Protein AF-A0A014NSI7-F1 (afdb_monomer)

Structure (mmCIF, N/CA/C/O backbone):
data_AF-A0A014NSI7-F1
#
_entry.id   AF-A0A014NSI7-F1
#
loop_
_atom_site.group_PDB
_atom_site.id
_atom_site.type_symbol
_atom_site.label_atom_id
_atom_site.label_alt_id
_atom_site.label_comp_id
_atom_site.label_asym_id
_atom_site.label_entity_id
_atom_site.label_seq_id
_atom_site.pdbx_PDB_ins_code
_atom_site.Cartn_x
_atom_site.Cartn_y
_atom_site.Cartn_z
_atom_site.occupancy
_atom_site.B_iso_or_equiv
_atom_site.auth_seq_id
_atom_site.auth_comp_id
_atom_site.auth_asym_id
_atom_site.auth_atom_id
_atom_site.pdbx_PDB_model_num
ATOM 1 N N . LEU A 1 1 ? -8.965 7.090 -0.978 1.00 83.69 1 LEU A N 1
ATOM 2 C CA . LEU A 1 1 ? -9.119 5.714 -0.454 1.00 83.69 1 LEU A CA 1
ATOM 3 C C . LEU A 1 1 ? -9.766 5.760 0.921 1.00 83.69 1 LEU A C 1
ATOM 5 O O . LEU A 1 1 ? -10.915 5.365 1.003 1.00 83.69 1 LEU A O 1
ATOM 9 N N . ALA A 1 2 ? -9.112 6.332 1.939 1.00 81.94 2 ALA A N 1
ATOM 10 C CA . ALA A 1 2 ? -9.665 6.429 3.300 1.00 81.94 2 ALA A CA 1
ATOM 11 C C . ALA A 1 2 ? -11.058 7.091 3.391 1.00 81.94 2 ALA A C 1
ATOM 13 O O . ALA A 1 2 ? -11.907 6.630 4.133 1.00 81.94 2 ALA A O 1
ATOM 14 N N . ALA A 1 3 ? -11.328 8.134 2.597 1.00 83.38 3 ALA A N 1
ATOM 15 C CA . ALA A 1 3 ? -12.624 8.826 2.611 1.00 83.38 3 ALA A CA 1
ATOM 16 C C . ALA A 1 3 ? -13.757 8.096 1.857 1.00 83.38 3 ALA A C 1
ATOM 18 O O . ALA A 1 3 ? -14.895 8.549 1.882 1.00 83.38 3 ALA A O 1
ATOM 19 N N . THR A 1 4 ? -13.448 7.032 1.110 1.00 87.06 4 THR A N 1
ATOM 20 C CA . THR A 1 4 ? -14.370 6.434 0.123 1.00 87.06 4 THR A CA 1
ATOM 21 C C . THR A 1 4 ? -14.570 4.931 0.288 1.00 87.06 4 THR A C 1
ATOM 23 O O . THR A 1 4 ? -15.407 4.361 -0.402 1.00 87.06 4 THR A O 1
ATOM 26 N N . LEU A 1 5 ? -13.769 4.274 1.126 1.00 87.12 5 LEU A N 1
ATOM 27 C CA . LEU A 1 5 ? -13.776 2.828 1.339 1.00 87.12 5 LEU A CA 1
ATOM 28 C C . LEU A 1 5 ? -13.697 2.534 2.841 1.00 87.12 5 LEU A C 1
ATOM 30 O O . LEU A 1 5 ? -13.058 3.308 3.558 1.00 87.12 5 LEU A O 1
ATOM 34 N N . PRO A 1 6 ? -14.260 1.407 3.313 1.00 88.31 6 PRO A N 1
ATOM 35 C CA . PRO A 1 6 ? -13.973 0.901 4.651 1.00 88.31 6 PRO A CA 1
ATOM 36 C C . PRO A 1 6 ? -12.454 0.788 4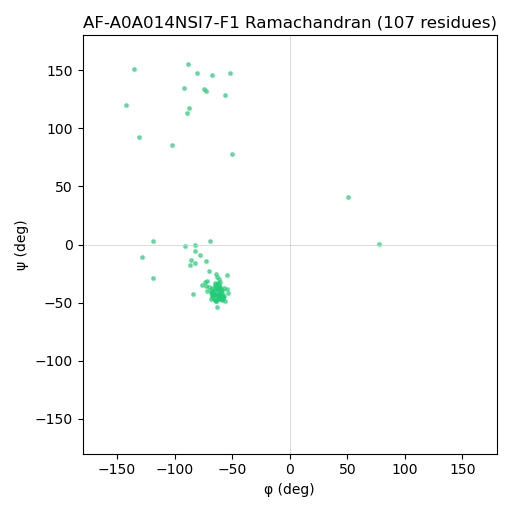.887 1.00 88.31 6 PRO A C 1
ATOM 38 O O . PRO A 1 6 ? -11.723 0.483 3.940 1.00 88.31 6 PRO A O 1
ATOM 41 N N . PRO A 1 7 ? -11.946 0.981 6.121 1.00 87.44 7 PRO A N 1
ATOM 42 C CA . PRO A 1 7 ? -10.504 1.075 6.383 1.00 87.44 7 PRO A CA 1
ATOM 43 C C . PRO A 1 7 ? -9.678 -0.103 5.841 1.00 87.44 7 PRO A C 1
ATOM 45 O O . PRO A 1 7 ? -8.626 0.093 5.232 1.00 87.44 7 PRO A O 1
ATOM 48 N N . VAL A 1 8 ? -10.184 -1.331 5.998 1.00 89.12 8 VAL A N 1
ATOM 49 C CA . VAL A 1 8 ? -9.519 -2.552 5.511 1.00 89.12 8 VAL A CA 1
ATOM 50 C C . VAL A 1 8 ? -9.455 -2.584 3.981 1.00 89.12 8 VAL A C 1
ATOM 52 O O . VAL A 1 8 ? -8.406 -2.892 3.415 1.00 89.12 8 VAL A O 1
ATOM 55 N N . ASP A 1 9 ? -10.538 -2.204 3.304 1.00 91.12 9 ASP A N 1
ATOM 56 C CA . ASP A 1 9 ? -10.600 -2.163 1.839 1.00 91.12 9 ASP A CA 1
ATOM 57 C C . ASP A 1 9 ? -9.732 -1.036 1.270 1.00 91.12 9 ASP A C 1
ATOM 59 O O . ASP A 1 9 ? -9.079 -1.203 0.235 1.00 91.12 9 ASP A O 1
ATOM 63 N N . ALA A 1 10 ? -9.680 0.106 1.962 1.00 92.69 10 ALA A N 1
ATOM 64 C CA . ALA A 1 10 ? -8.807 1.221 1.623 1.00 92.69 10 ALA A CA 1
ATOM 65 C C . ALA A 1 10 ? -7.332 0.802 1.677 1.00 92.69 10 ALA A C 1
ATOM 67 O O . ALA A 1 10 ? -6.587 1.072 0.731 1.00 92.69 10 ALA A O 1
ATOM 68 N N . LEU A 1 11 ? -6.934 0.108 2.749 1.00 92.50 11 LEU A N 1
ATOM 69 C CA . LEU A 1 11 ? -5.583 -0.415 2.922 1.00 92.50 11 LEU A CA 1
ATOM 70 C C . LEU A 1 11 ? -5.249 -1.468 1.860 1.00 92.50 11 LEU A C 1
ATOM 72 O O . LEU A 1 11 ? -4.224 -1.346 1.193 1.00 92.50 11 LEU A O 1
ATOM 76 N N . ARG A 1 12 ? -6.132 -2.449 1.635 1.00 94.81 12 ARG A N 1
ATOM 77 C CA . ARG A 1 12 ? -5.948 -3.481 0.600 1.00 94.81 12 ARG A CA 1
ATOM 78 C C . ARG A 1 12 ? -5.752 -2.864 -0.783 1.00 94.81 12 ARG A C 1
ATOM 80 O O . ARG A 1 12 ? -4.784 -3.177 -1.471 1.00 94.81 12 ARG A O 1
ATOM 87 N N . THR A 1 13 ? -6.621 -1.924 -1.152 1.00 95.50 13 THR A N 1
ATOM 88 C CA . THR A 1 13 ? -6.544 -1.216 -2.438 1.00 95.50 13 THR A CA 1
ATOM 89 C C . THR A 1 13 ? -5.235 -0.438 -2.573 1.00 95.50 13 THR A C 1
ATOM 91 O O . THR A 1 13 ? -4.648 -0.380 -3.653 1.00 95.50 13 THR A O 1
ATOM 94 N N . TRP A 1 14 ? -4.762 0.183 -1.491 1.00 96.06 14 TRP A N 1
ATOM 95 C CA . TRP A 1 14 ? -3.486 0.892 -1.500 1.00 96.06 14 TRP A CA 1
ATOM 96 C C . TRP A 1 14 ? -2.304 -0.068 -1.695 1.00 96.06 14 TRP A C 1
ATOM 98 O O . TRP A 1 14 ? -1.436 0.207 -2.521 1.00 96.06 14 TRP A O 1
ATOM 108 N N . MET A 1 15 ? -2.303 -1.219 -1.011 1.00 95.88 15 MET A N 1
ATOM 109 C CA . MET A 1 15 ? -1.265 -2.249 -1.149 1.00 95.88 15 MET A CA 1
ATOM 110 C C . MET A 1 15 ? -1.180 -2.790 -2.582 1.00 95.88 15 MET A C 1
ATOM 112 O O . MET A 1 15 ? -0.088 -2.915 -3.130 1.00 95.88 15 MET A O 1
ATOM 116 N N . GLU A 1 16 ? -2.320 -3.057 -3.223 1.00 95.44 16 GLU A N 1
ATOM 117 C CA . GLU A 1 16 ? -2.362 -3.490 -4.627 1.00 95.44 16 GLU A CA 1
ATOM 118 C C . GLU A 1 16 ? -1.800 -2.416 -5.572 1.00 95.44 16 GLU A C 1
ATOM 120 O O . GLU A 1 16 ? -0.966 -2.713 -6.428 1.00 95.44 16 GLU A O 1
ATOM 125 N N . ARG A 1 17 ? -2.169 -1.143 -5.368 1.00 95.12 17 ARG A N 1
ATOM 126 C CA . ARG A 1 17 ? -1.620 -0.019 -6.149 1.00 95.12 17 ARG A CA 1
ATOM 127 C C . ARG A 1 17 ? -0.118 0.151 -5.958 1.00 95.12 17 ARG A C 1
ATOM 129 O O . ARG A 1 17 ? 0.567 0.535 -6.903 1.00 95.12 17 ARG A O 1
ATOM 136 N N . PHE A 1 18 ? 0.401 -0.128 -4.765 1.00 94.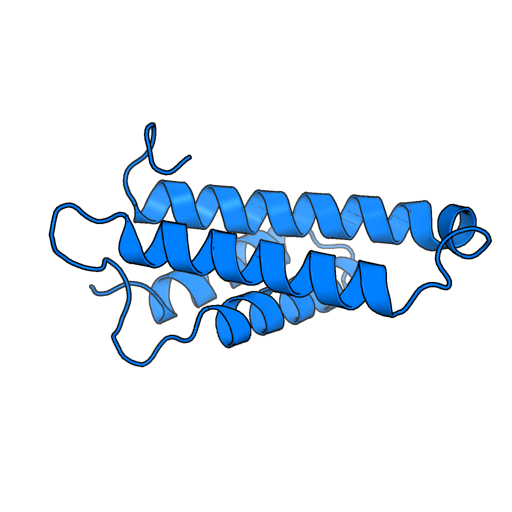44 18 PHE A N 1
ATOM 137 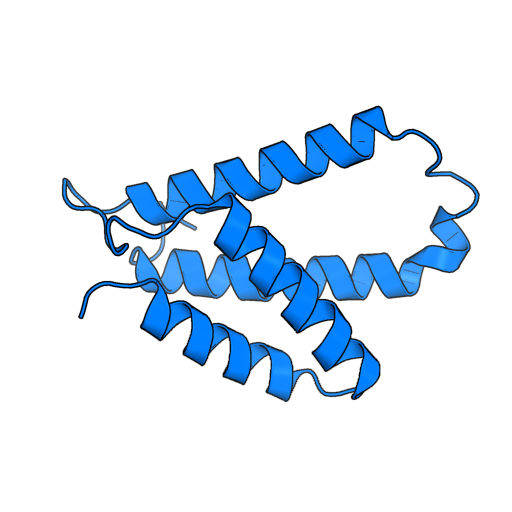C CA . PHE A 1 18 ? 1.838 -0.114 -4.518 1.00 94.44 18 PHE A CA 1
ATOM 138 C C . PHE A 1 18 ? 2.561 -1.182 -5.353 1.00 94.44 18 PHE A C 1
ATOM 140 O O . PHE A 1 18 ? 3.593 -0.884 -5.954 1.00 94.44 18 PHE A O 1
ATOM 147 N N . ILE A 1 19 ? 2.012 -2.399 -5.452 1.00 93.94 19 ILE A N 1
ATOM 148 C CA . ILE A 1 19 ? 2.582 -3.452 -6.309 1.00 93.94 19 ILE A CA 1
ATOM 149 C C . ILE A 1 19 ? 2.581 -3.024 -7.778 1.00 93.94 19 ILE A C 1
ATOM 151 O O . ILE A 1 19 ? 3.595 -3.178 -8.458 1.00 93.94 19 ILE A O 1
ATOM 155 N N . ASP A 1 20 ? 1.488 -2.432 -8.256 1.00 91.81 20 ASP A N 1
ATOM 156 C CA . ASP A 1 20 ? 1.395 -1.938 -9.633 1.00 91.81 20 ASP A CA 1
ATOM 157 C C . ASP A 1 20 ? 2.408 -0.821 -9.913 1.00 91.81 20 ASP A C 1
ATOM 159 O O . AS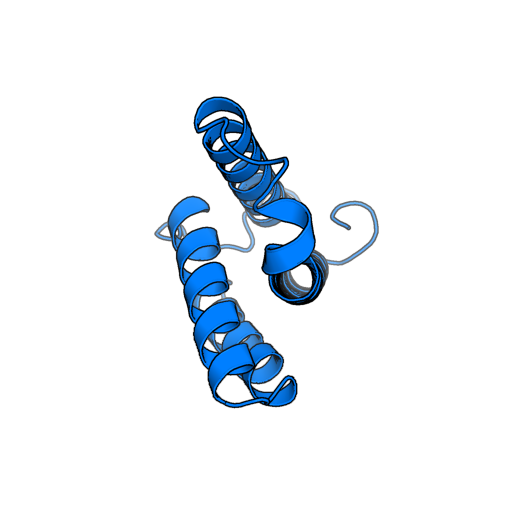P A 1 20 ? 3.091 -0.830 -10.940 1.00 91.81 20 ASP A O 1
ATOM 163 N N . PHE A 1 21 ? 2.563 0.109 -8.967 1.00 90.31 21 PHE A N 1
ATOM 164 C CA . PHE A 1 21 ? 3.586 1.148 -9.020 1.00 90.31 21 PHE A CA 1
ATOM 165 C C . PHE A 1 21 ? 4.998 0.553 -9.094 1.00 90.31 21 PHE A C 1
ATOM 167 O O . PHE A 1 21 ? 5.805 0.979 -9.922 1.00 90.31 21 PHE A O 1
ATOM 174 N N . MET A 1 22 ? 5.301 -0.453 -8.271 1.00 90.25 22 MET A N 1
ATOM 175 C CA . MET A 1 22 ? 6.611 -1.104 -8.265 1.00 90.25 22 MET A CA 1
ATOM 176 C C . MET A 1 22 ? 6.880 -1.894 -9.549 1.00 90.25 22 MET A C 1
ATOM 178 O O . MET A 1 22 ? 8.000 -1.851 -10.061 1.00 90.25 22 MET A O 1
ATOM 182 N N . ALA A 1 23 ? 5.869 -2.557 -10.112 1.00 88.25 23 ALA A N 1
ATOM 183 C CA . ALA A 1 23 ? 5.980 -3.246 -11.394 1.00 88.25 23 ALA A CA 1
ATOM 184 C C . ALA A 1 23 ? 6.286 -2.263 -12.536 1.00 88.25 23 ALA A C 1
ATOM 186 O O . ALA A 1 23 ? 7.224 -2.484 -13.306 1.00 88.25 23 ALA A O 1
ATOM 187 N N . ALA A 1 24 ? 5.563 -1.139 -12.598 1.00 87.88 24 ALA A N 1
ATOM 188 C CA . ALA A 1 24 ? 5.828 -0.075 -13.566 1.00 87.88 24 ALA A CA 1
ATOM 189 C C . ALA A 1 24 ? 7.238 0.511 -13.386 1.00 87.88 24 ALA A C 1
ATOM 191 O O . ALA A 1 24 ? 7.996 0.628 -14.350 1.00 87.88 24 ALA A O 1
ATOM 192 N N . LYS A 1 25 ? 7.631 0.798 -12.138 1.00 84.12 25 LYS A N 1
ATOM 193 C CA . LYS A 1 25 ? 8.966 1.304 -11.799 1.00 84.12 25 LYS A CA 1
ATOM 194 C C . LYS A 1 25 ? 10.073 0.343 -12.235 1.00 84.12 25 LYS A C 1
ATOM 196 O O . LYS A 1 25 ? 11.083 0.795 -12.764 1.00 84.12 25 LYS A O 1
ATOM 201 N N . SER A 1 26 ? 9.886 -0.962 -12.036 1.00 80.81 26 SER A N 1
ATOM 202 C CA . SER A 1 26 ? 10.852 -1.983 -12.449 1.00 80.81 26 SER A CA 1
ATOM 203 C C . SER A 1 26 ? 10.946 -2.106 -13.970 1.00 80.81 26 SER A C 1
ATOM 205 O O . SER A 1 26 ? 12.051 -2.198 -14.494 1.00 80.81 26 SER A O 1
ATOM 207 N N . GLY A 1 27 ? 9.820 -2.066 -14.690 1.00 76.81 27 GLY A N 1
ATOM 208 C CA . GLY A 1 27 ? 9.811 -2.080 -16.158 1.00 76.81 27 GLY A CA 1
ATOM 209 C C . GLY A 1 27 ? 10.490 -0.853 -16.777 1.00 76.81 27 GLY A C 1
ATOM 210 O O . GLY A 1 27 ? 11.069 -0.937 -17.855 1.00 76.81 27 GLY A O 1
ATOM 211 N N . MET A 1 28 ? 10.474 0.277 -16.067 1.00 79.19 28 MET A N 1
ATOM 212 C CA . MET A 1 28 ? 11.157 1.508 -16.467 1.00 79.19 28 MET A CA 1
ATOM 213 C C . MET A 1 28 ? 12.587 1.614 -15.922 1.00 79.19 28 MET A C 1
ATOM 215 O O . MET A 1 28 ? 13.255 2.603 -16.207 1.00 79.19 28 MET A O 1
ATOM 219 N N . ALA A 1 29 ? 13.080 0.646 -15.142 1.00 72.88 29 ALA A N 1
ATOM 220 C CA . ALA A 1 29 ? 14.343 0.779 -14.414 1.00 72.88 29 ALA A CA 1
ATOM 221 C C . ALA A 1 29 ? 15.549 1.014 -15.336 1.00 72.88 29 ALA A C 1
ATOM 223 O O . ALA A 1 29 ? 16.413 1.819 -14.999 1.00 72.88 29 ALA A O 1
ATOM 224 N N . ASP A 1 30 ? 15.589 0.388 -16.514 1.00 63.09 30 ASP A N 1
ATOM 225 C CA . ASP A 1 30 ? 16.670 0.616 -17.480 1.00 63.09 30 ASP A CA 1
ATOM 226 C C . ASP A 1 30 ? 16.584 1.997 -18.148 1.00 63.09 30 ASP A C 1
ATOM 228 O O . ASP A 1 30 ? 17.613 2.615 -18.410 1.00 63.09 30 ASP A O 1
ATOM 232 N N . ALA A 1 31 ? 15.375 2.537 -18.335 1.00 65.19 31 ALA A N 1
ATOM 233 C CA . ALA A 1 31 ? 15.173 3.898 -18.836 1.00 65.19 31 ALA A CA 1
ATOM 234 C C . ALA A 1 31 ? 15.445 4.966 -17.756 1.00 65.19 31 ALA A C 1
ATOM 236 O O . ALA A 1 31 ? 15.960 6.042 -18.049 1.00 65.19 31 ALA A O 1
ATOM 237 N N . LEU A 1 32 ? 15.123 4.663 -16.495 1.00 61.44 32 LEU A N 1
ATOM 238 C CA . LEU A 1 32 ? 15.267 5.564 -15.350 1.00 61.44 32 LEU A CA 1
ATOM 239 C C . LEU A 1 32 ? 16.657 5.514 -14.704 1.00 61.44 32 LEU A C 1
ATOM 241 O O . LEU A 1 32 ? 17.020 6.453 -13.999 1.00 61.44 32 LEU A O 1
ATOM 245 N N . ARG A 1 33 ? 17.459 4.469 -14.956 1.00 60.22 33 ARG A N 1
ATOM 246 C CA . ARG A 1 33 ? 18.853 4.344 -14.482 1.00 60.22 33 ARG A CA 1
ATOM 247 C C . ARG A 1 33 ? 19.734 5.528 -14.877 1.00 60.22 33 ARG A C 1
ATOM 249 O O . ARG A 1 33 ? 20.702 5.813 -14.186 1.00 60.22 33 ARG A O 1
ATOM 256 N N . VAL A 1 34 ? 19.393 6.205 -15.971 1.00 57.00 34 VAL A N 1
ATOM 257 C CA . VAL A 1 34 ? 20.112 7.381 -16.483 1.00 57.00 34 VAL A CA 1
ATOM 258 C C . VAL A 1 34 ? 19.701 8.675 -15.756 1.00 57.00 34 VAL A C 1
ATOM 260 O O . VAL A 1 34 ? 20.411 9.670 -15.844 1.00 57.00 34 VAL A O 1
ATOM 263 N N . VAL A 1 35 ? 18.580 8.672 -15.022 1.00 56.50 35 VAL A N 1
ATOM 264 C CA . VAL A 1 35 ? 17.943 9.880 -14.456 1.00 56.50 35 VAL A CA 1
ATOM 265 C C . VAL A 1 35 ? 17.870 9.861 -12.921 1.00 56.50 35 VAL A C 1
ATOM 267 O O . VAL A 1 35 ? 17.897 10.916 -12.299 1.00 56.50 35 VAL A O 1
ATOM 270 N N . LEU A 1 36 ? 17.802 8.686 -12.285 1.00 56.31 36 LEU A N 1
ATOM 271 C CA . LEU A 1 36 ? 17.596 8.551 -10.836 1.00 56.31 36 LEU A CA 1
ATOM 272 C C . LEU A 1 36 ? 18.89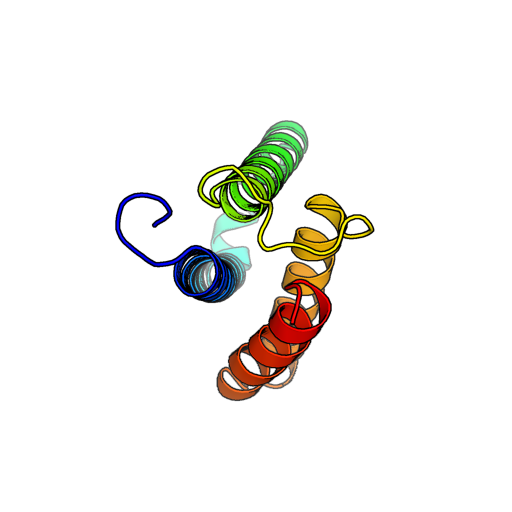9 8.223 -10.091 1.00 56.31 36 LEU A C 1
ATOM 274 O O . LEU A 1 36 ? 19.180 7.057 -9.809 1.00 56.31 36 LEU A O 1
ATOM 278 N N . THR A 1 37 ? 19.674 9.251 -9.740 1.00 62.41 37 THR A N 1
ATOM 279 C CA . THR A 1 37 ? 20.884 9.119 -8.901 1.00 62.41 37 THR A CA 1
ATOM 280 C C . THR A 1 37 ? 20.825 9.893 -7.583 1.00 62.41 37 THR A C 1
ATOM 282 O O . THR A 1 37 ? 21.810 9.868 -6.851 1.00 62.41 37 THR A O 1
ATOM 285 N N . ASP A 1 38 ? 19.712 10.558 -7.249 1.00 76.62 38 ASP A N 1
ATOM 286 C CA . ASP A 1 38 ? 19.587 11.219 -5.945 1.00 76.62 38 ASP A CA 1
ATOM 287 C C . ASP A 1 38 ? 19.008 10.277 -4.880 1.00 76.62 38 ASP A C 1
ATOM 289 O O . ASP A 1 38 ? 17.848 9.855 -4.924 1.00 76.62 38 ASP A O 1
ATOM 293 N N . ASP A 1 39 ? 19.833 9.942 -3.892 1.00 78.31 39 ASP A N 1
ATOM 294 C CA . ASP A 1 39 ? 19.414 9.147 -2.742 1.00 78.31 39 ASP A CA 1
ATOM 295 C C . ASP A 1 39 ? 18.467 9.924 -1.809 1.00 78.31 39 ASP A C 1
ATOM 297 O O . ASP A 1 39 ? 17.650 9.300 -1.122 1.00 78.31 39 ASP A O 1
ATOM 301 N N . GLY A 1 40 ? 18.498 11.264 -1.835 1.00 83.62 40 GLY A N 1
ATOM 302 C CA . GLY A 1 40 ? 17.582 12.127 -1.085 1.00 83.62 40 GLY A CA 1
ATOM 303 C C . GLY A 1 40 ? 16.125 11.949 -1.519 1.00 83.62 40 GLY A C 1
ATOM 304 O O . GLY A 1 40 ? 15.267 11.596 -0.705 1.00 83.62 40 GLY A O 1
ATOM 305 N N . GLU A 1 41 ? 15.845 12.090 -2.815 1.00 83.31 41 GLU A N 1
ATOM 306 C CA . GLU A 1 41 ? 14.516 11.846 -3.396 1.00 83.31 41 GLU A CA 1
ATOM 307 C C . GLU A 1 41 ? 13.988 10.428 -3.124 1.00 83.31 41 GLU A C 1
ATOM 309 O O . GLU A 1 41 ? 12.793 10.225 -2.860 1.00 83.31 41 GLU A O 1
ATOM 314 N N . ARG A 1 42 ? 14.870 9.420 -3.146 1.00 81.56 42 ARG A N 1
ATOM 315 C CA . ARG A 1 42 ? 14.498 8.027 -2.848 1.00 81.56 42 ARG A CA 1
ATOM 316 C C . ARG A 1 42 ? 14.055 7.857 -1.401 1.00 81.56 42 ARG A C 1
ATOM 318 O O . ARG A 1 42 ? 13.068 7.155 -1.158 1.00 81.56 42 ARG A O 1
ATOM 325 N N . LEU A 1 43 ? 14.770 8.465 -0.456 1.00 86.94 43 LEU A N 1
ATOM 326 C CA . LEU A 1 43 ? 14.419 8.417 0.960 1.00 86.94 43 LEU A CA 1
ATOM 327 C C . LEU A 1 43 ? 13.113 9.172 1.226 1.00 86.94 43 LEU A C 1
ATOM 329 O O . LEU A 1 43 ? 12.229 8.630 1.889 1.00 86.94 43 LEU A O 1
ATOM 333 N N . GLN A 1 44 ? 12.947 10.354 0.629 1.00 89.12 44 GLN A N 1
ATOM 334 C CA . GLN A 1 44 ? 11.716 11.136 0.737 1.00 89.12 44 GLN A CA 1
ATOM 335 C C . GLN A 1 44 ? 10.505 10.361 0.207 1.00 89.12 44 GLN A C 1
ATOM 337 O O . GLN A 1 44 ? 9.469 10.290 0.863 1.00 89.12 44 GLN A O 1
ATOM 342 N N . THR A 1 45 ? 10.640 9.715 -0.955 1.00 89.19 45 THR A N 1
ATOM 343 C CA . THR A 1 45 ? 9.569 8.883 -1.524 1.00 89.19 45 THR A CA 1
ATOM 344 C C . THR A 1 45 ? 9.190 7.741 -0.581 1.00 89.19 45 THR A C 1
ATOM 346 O O . THR A 1 45 ? 8.009 7.460 -0.398 1.00 89.19 45 THR A O 1
ATOM 349 N N . ARG A 1 46 ? 10.177 7.078 0.038 1.00 90.00 46 ARG A N 1
ATOM 350 C CA . ARG A 1 46 ? 9.917 6.011 1.018 1.00 90.00 46 ARG A CA 1
ATOM 351 C C . ARG A 1 46 ? 9.164 6.533 2.240 1.00 90.00 46 ARG A C 1
ATOM 353 O O . ARG A 1 46 ? 8.209 5.884 2.650 1.00 90.00 46 ARG A O 1
ATOM 360 N N .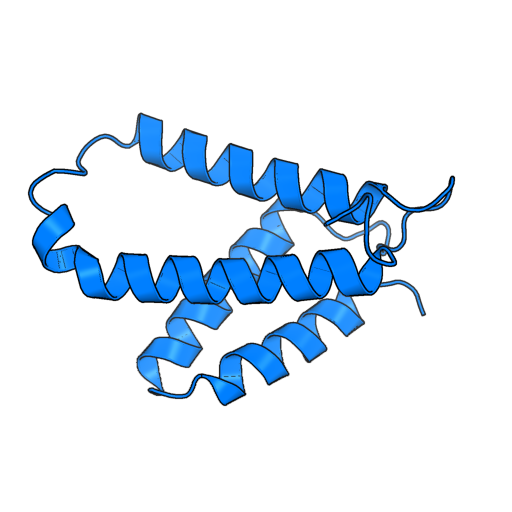 ALA A 1 47 ? 9.554 7.690 2.770 1.00 92.31 47 ALA A N 1
ATOM 361 C CA . ALA A 1 47 ? 8.880 8.307 3.910 1.00 92.31 47 ALA A CA 1
ATOM 362 C C . ALA A 1 47 ? 7.408 8.623 3.597 1.00 92.31 47 ALA A C 1
ATOM 364 O O . ALA A 1 47 ? 6.528 8.226 4.352 1.00 92.31 47 ALA A O 1
ATOM 365 N N . LEU A 1 48 ? 7.132 9.227 2.435 1.00 94.44 48 LEU A N 1
ATOM 366 C CA . LEU A 1 48 ? 5.763 9.538 1.997 1.00 94.44 48 LEU A CA 1
ATOM 367 C C . LEU A 1 48 ? 4.893 8.281 1.833 1.00 94.44 48 LEU A C 1
ATOM 369 O O . LEU A 1 48 ? 3.700 8.293 2.134 1.00 94.44 48 LEU A O 1
ATOM 373 N N . LEU A 1 49 ? 5.474 7.180 1.349 1.00 94.75 49 LEU A N 1
ATOM 374 C CA . LEU A 1 49 ? 4.762 5.906 1.219 1.00 94.75 49 LEU A CA 1
ATOM 375 C C . LEU A 1 49 ? 4.440 5.287 2.585 1.00 94.75 49 LEU A C 1
ATOM 377 O O . LEU A 1 49 ? 3.347 4.750 2.752 1.00 94.75 49 LEU A O 1
ATOM 381 N N . ALA A 1 50 ? 5.358 5.372 3.549 1.00 94.56 50 ALA A N 1
ATOM 382 C CA . ALA A 1 50 ? 5.126 4.903 4.913 1.00 94.56 50 ALA A CA 1
ATOM 383 C C . ALA A 1 50 ? 4.059 5.750 5.627 1.00 94.56 50 ALA A C 1
ATOM 385 O O . ALA A 1 50 ? 3.146 5.198 6.234 1.00 94.56 50 ALA A O 1
ATOM 386 N N . GLU A 1 51 ? 4.109 7.075 5.477 1.00 94.50 51 GLU A N 1
ATOM 387 C CA . GLU A 1 51 ? 3.102 8.001 6.012 1.00 94.50 51 GLU A CA 1
ATOM 388 C C . GLU A 1 51 ? 1.701 7.708 5.447 1.00 94.50 51 GLU A C 1
ATOM 390 O O . GLU A 1 51 ? 0.709 7.706 6.174 1.00 94.50 51 GLU A O 1
ATOM 395 N N . ALA A 1 52 ? 1.602 7.372 4.156 1.00 94.19 52 ALA A N 1
ATOM 396 C CA . ALA A 1 52 ? 0.332 6.971 3.557 1.00 94.19 52 ALA A CA 1
ATOM 397 C C . ALA A 1 52 ? -0.234 5.676 4.172 1.00 94.19 52 ALA A C 1
ATOM 399 O O . ALA A 1 52 ? -1.449 5.577 4.362 1.00 94.19 52 ALA A O 1
ATOM 400 N N . ILE A 1 53 ? 0.620 4.696 4.492 1.00 93.19 53 ILE A N 1
ATOM 401 C CA . ILE A 1 53 ? 0.207 3.478 5.207 1.00 93.19 53 ILE A CA 1
ATOM 402 C C . ILE A 1 53 ? -0.278 3.841 6.608 1.00 93.19 53 ILE A C 1
ATOM 404 O O . ILE A 1 53 ? -1.363 3.410 6.991 1.00 93.19 53 ILE A O 1
ATOM 408 N N . ASP A 1 54 ? 0.480 4.649 7.347 1.00 92.06 54 ASP A N 1
ATOM 409 C CA . ASP A 1 54 ? 0.127 5.062 8.708 1.00 92.06 54 ASP A CA 1
ATOM 410 C C . ASP A 1 54 ? -1.239 5.767 8.756 1.00 92.06 54 ASP A C 1
ATOM 412 O O . ASP A 1 54 ? -2.119 5.415 9.549 1.00 92.06 54 ASP A O 1
ATOM 416 N N . HIS A 1 55 ? -1.492 6.673 7.809 1.00 91.00 55 HIS A N 1
ATOM 417 C CA . HIS A 1 55 ? -2.798 7.308 7.640 1.00 91.00 55 HIS A CA 1
ATOM 418 C C . HIS A 1 55 ? -3.928 6.308 7.377 1.00 91.00 55 HIS A C 1
ATOM 420 O O . HIS A 1 55 ? -5.035 6.469 7.888 1.00 91.00 55 HIS A O 1
ATOM 426 N N . LEU A 1 56 ? -3.682 5.266 6.583 1.00 90.00 56 LEU A N 1
ATOM 427 C CA . LEU A 1 56 ? -4.692 4.244 6.304 1.00 90.00 56 LEU A CA 1
ATOM 428 C C . LEU A 1 56 ? -4.949 3.353 7.524 1.00 90.00 56 LEU A C 1
ATOM 430 O O . LEU A 1 56 ? -6.110 3.065 7.818 1.00 90.00 56 LEU A O 1
ATOM 434 N N . LEU A 1 57 ? -3.904 2.977 8.267 1.00 87.62 57 LEU A N 1
ATOM 435 C CA . LEU A 1 57 ? -4.014 2.187 9.498 1.00 87.62 57 LEU A CA 1
ATOM 436 C C . LEU A 1 57 ? -4.759 2.949 10.608 1.00 87.62 57 LEU A C 1
ATOM 438 O O . LEU A 1 57 ? -5.524 2.347 11.366 1.00 87.62 57 LEU A O 1
ATOM 442 N N . SER A 1 58 ? -4.575 4.270 10.677 1.00 83.44 58 SER A N 1
ATOM 443 C CA . SER A 1 58 ? -5.194 5.152 11.675 1.00 83.44 58 SER A CA 1
ATOM 444 C C . SER A 1 58 ? -6.597 5.656 11.305 1.00 83.44 58 SER A C 1
ATOM 446 O O . SER A 1 58 ? -7.314 6.129 12.184 1.00 83.44 58 SER A O 1
ATOM 448 N N . SER A 1 59 ? -7.037 5.513 10.048 1.00 71.25 59 SER A N 1
ATOM 449 C CA . SER A 1 59 ? -8.296 6.090 9.530 1.00 71.25 59 SER A CA 1
ATOM 450 C C . SER A 1 59 ? -9.617 5.494 10.063 1.00 71.25 59 SER A C 1
ATOM 452 O O . SER A 1 59 ? -10.690 5.908 9.625 1.00 71.25 59 SER A O 1
ATOM 454 N N . GLY A 1 60 ? -9.588 4.542 11.001 1.00 63.50 60 GLY A N 1
ATOM 455 C CA . GLY A 1 60 ? -10.805 3.972 11.592 1.00 63.50 60 GLY A CA 1
ATOM 456 C C . GLY A 1 60 ? -11.471 4.930 12.585 1.00 63.50 60 GLY A C 1
ATOM 457 O O . GLY A 1 60 ? -10.785 5.487 13.437 1.00 63.50 60 GLY A O 1
ATOM 458 N N . GLU A 1 61 ? -12.797 5.098 12.493 1.00 57.69 61 GLU A N 1
ATOM 459 C CA . GLU A 1 61 ? -13.660 5.988 13.299 1.00 57.69 61 GLU A CA 1
ATOM 460 C C . GLU A 1 61 ? -13.448 5.847 14.828 1.00 57.69 61 GLU A C 1
ATOM 462 O O . GLU A 1 61 ? -14.207 5.191 15.538 1.00 57.69 61 GLU A O 1
ATOM 467 N N . GLY A 1 62 ? -12.374 6.437 15.359 1.00 58.03 62 GLY A N 1
ATOM 468 C CA . GLY A 1 62 ? -11.993 6.371 16.773 1.00 58.03 62 GLY A CA 1
ATOM 469 C C . GLY A 1 62 ? -11.334 5.059 17.229 1.00 58.03 62 GLY A C 1
ATOM 470 O O . GLY A 1 62 ? -10.979 4.941 18.403 1.00 58.03 62 GLY A O 1
ATOM 471 N N . ARG A 1 63 ? -11.131 4.076 16.340 1.00 62.31 63 ARG A N 1
ATOM 472 C CA . ARG A 1 63 ? -10.425 2.823 16.655 1.00 62.31 63 ARG A CA 1
ATOM 473 C C . ARG A 1 63 ? -9.569 2.381 15.473 1.00 62.31 63 ARG A C 1
ATOM 475 O O . ARG A 1 63 ? -10.095 2.114 14.398 1.00 62.31 63 ARG A O 1
ATOM 482 N N . SER A 1 64 ? -8.257 2.275 15.695 1.00 69.88 64 SER A N 1
ATOM 483 C CA . SER A 1 64 ? -7.331 1.734 14.695 1.00 69.88 64 SER A CA 1
ATOM 4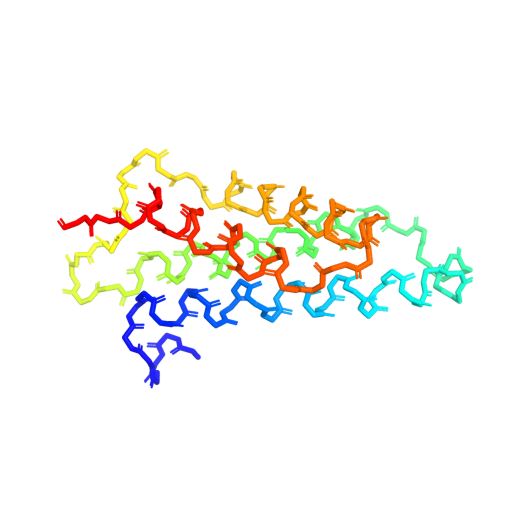84 C C . SER A 1 64 ? -7.778 0.333 14.271 1.00 69.88 64 SER A C 1
ATOM 486 O O . SER A 1 64 ? -8.026 -0.534 15.118 1.00 69.88 64 SER A O 1
ATOM 488 N N . ALA A 1 65 ? -7.884 0.128 12.957 1.00 70.88 65 ALA A N 1
ATOM 489 C CA . ALA A 1 65 ? -8.168 -1.178 12.367 1.00 70.88 65 ALA A CA 1
ATOM 490 C C . ALA A 1 65 ? -6.951 -2.118 12.462 1.00 70.88 65 ALA A C 1
ATOM 492 O O . ALA A 1 65 ? -7.080 -3.328 12.266 1.00 70.88 65 ALA A O 1
ATOM 493 N N . ALA A 1 66 ? -5.776 -1.569 12.778 1.00 81.81 66 ALA A N 1
ATOM 494 C CA . ALA A 1 66 ? -4.522 -2.291 12.873 1.00 81.81 66 ALA A CA 1
ATOM 495 C C . ALA A 1 66 ? -4.276 -2.870 14.273 1.00 81.81 66 ALA A C 1
ATOM 497 O O . ALA A 1 66 ? -4.770 -2.387 15.303 1.00 81.81 66 ALA A O 1
ATOM 498 N N . ARG A 1 67 ? -3.471 -3.929 14.325 1.00 84.50 67 ARG A N 1
ATOM 499 C CA . ARG A 1 67 ? -2.885 -4.405 15.580 1.00 84.50 67 ARG A CA 1
ATOM 500 C C . ARG A 1 67 ? -1.871 -3.376 16.109 1.00 84.50 67 ARG A C 1
ATOM 502 O O . ARG A 1 67 ? -1.205 -2.738 15.301 1.00 84.50 67 ARG A O 1
ATOM 509 N N . PRO A 1 68 ? -1.736 -3.201 17.437 1.00 81.06 68 PRO A N 1
ATOM 510 C CA . PRO A 1 68 ? -0.864 -2.172 18.011 1.00 81.06 68 PRO A CA 1
ATOM 511 C C . PRO A 1 68 ? 0.616 -2.382 17.706 1.00 81.06 68 PRO A C 1
ATOM 513 O O . PRO A 1 68 ? 1.374 -1.424 17.743 1.00 81.06 68 PRO A O 1
ATOM 516 N N . GLU A 1 69 ? 1.027 -3.627 17.455 1.00 85.25 69 GLU A N 1
ATOM 517 C CA . GLU A 1 69 ? 2.426 -3.965 17.196 1.00 85.25 69 GLU A CA 1
ATOM 518 C C . GLU A 1 69 ? 2.843 -3.718 15.736 1.00 85.25 69 GLU A C 1
ATOM 520 O O . GLU A 1 69 ? 3.983 -3.999 15.377 1.00 85.25 69 GLU A O 1
ATOM 525 N N . VAL A 1 70 ? 1.932 -3.250 14.875 1.00 89.81 70 VAL A N 1
ATOM 526 C CA . VAL A 1 70 ? 2.208 -3.054 13.448 1.00 89.81 70 VAL A CA 1
ATOM 527 C C . VAL A 1 70 ? 2.804 -1.674 13.209 1.00 89.81 70 VAL A C 1
ATOM 529 O O . VAL A 1 70 ? 2.131 -0.663 13.400 1.00 89.81 70 VAL A O 1
ATOM 532 N N . ASP A 1 71 ? 4.034 -1.655 12.704 1.00 92.12 71 ASP A N 1
ATOM 533 C CA . ASP A 1 71 ? 4.699 -0.453 12.211 1.00 92.12 71 ASP A CA 1
ATOM 534 C C . ASP A 1 71 ? 4.450 -0.267 10.699 1.00 92.12 71 ASP A C 1
ATOM 536 O O . ASP A 1 71 ? 4.546 -1.210 9.904 1.00 92.12 71 ASP A O 1
ATOM 540 N N . ALA A 1 72 ? 4.124 0.959 10.279 1.00 93.31 72 ALA A N 1
ATOM 541 C CA . ALA A 1 72 ? 3.853 1.286 8.879 1.00 93.31 72 ALA A CA 1
ATOM 542 C C . ALA A 1 72 ? 5.073 1.057 7.962 1.00 93.31 72 ALA A C 1
ATOM 544 O O . ALA A 1 72 ? 4.917 0.650 6.805 1.00 93.31 72 ALA A O 1
ATOM 545 N N . GLN A 1 73 ? 6.286 1.266 8.476 1.00 94.38 73 GLN A N 1
ATOM 546 C CA . GLN A 1 73 ? 7.535 0.998 7.774 1.00 94.38 73 GLN A CA 1
ATOM 547 C C . GLN A 1 73 ? 7.732 -0.502 7.549 1.00 94.38 73 GLN A C 1
ATOM 549 O O . GLN A 1 73 ? 8.128 -0.905 6.454 1.00 94.38 73 GLN A O 1
ATOM 554 N N . ASP A 1 74 ? 7.415 -1.341 8.535 1.00 95.31 74 ASP A N 1
ATOM 555 C CA . ASP A 1 74 ? 7.517 -2.797 8.393 1.00 95.31 74 ASP A CA 1
ATOM 556 C C . ASP A 1 74 ? 6.539 -3.318 7.335 1.00 95.31 74 ASP A C 1
ATOM 558 O O . ASP A 1 74 ? 6.902 -4.150 6.497 1.00 95.31 74 ASP A O 1
ATOM 562 N N . VAL A 1 75 ? 5.324 -2.763 7.293 1.00 95.62 75 VAL A N 1
ATOM 563 C CA . VAL A 1 75 ? 4.347 -3.048 6.232 1.00 95.62 75 VAL A CA 1
ATOM 564 C C . VAL A 1 75 ? 4.891 -2.628 4.862 1.00 95.62 75 VAL A C 1
ATOM 566 O O . VAL A 1 75 ? 4.817 -3.409 3.911 1.00 95.62 75 VAL A O 1
ATOM 569 N N . LEU A 1 76 ? 5.486 -1.435 4.745 1.00 95.88 76 LEU A N 1
ATOM 570 C CA . LEU A 1 76 ? 6.106 -0.974 3.498 1.00 95.88 76 LEU A CA 1
ATOM 571 C C . LEU A 1 76 ? 7.236 -1.910 3.042 1.00 95.88 76 LEU A C 1
ATOM 573 O O . LEU A 1 76 ? 7.332 -2.249 1.859 1.00 95.88 76 LEU A O 1
ATOM 577 N N . MET A 1 77 ? 8.088 -2.348 3.971 1.00 95.69 77 MET A N 1
ATOM 578 C CA . MET A 1 77 ? 9.194 -3.262 3.685 1.00 95.69 77 MET A CA 1
ATOM 579 C C . MET A 1 77 ? 8.692 -4.645 3.260 1.00 95.69 77 MET A C 1
ATOM 581 O O . MET A 1 77 ? 9.203 -5.204 2.284 1.00 95.69 77 MET A O 1
ATOM 585 N N . ALA A 1 78 ? 7.649 -5.161 3.914 1.00 97.00 78 ALA A N 1
ATOM 586 C CA . ALA A 1 78 ? 6.995 -6.407 3.530 1.00 97.00 78 ALA A CA 1
ATOM 587 C C . ALA A 1 78 ? 6.432 -6.333 2.102 1.00 97.00 78 ALA A C 1
ATOM 589 O O . ALA A 1 78 ? 6.672 -7.235 1.297 1.00 97.00 78 ALA A O 1
ATOM 590 N N . LEU A 1 79 ? 5.758 -5.235 1.743 1.00 96.69 79 LEU A N 1
ATOM 591 C CA . LEU A 1 79 ? 5.251 -5.014 0.384 1.00 96.69 79 LEU A CA 1
ATOM 592 C C . LEU A 1 79 ? 6.376 -4.921 -0.651 1.00 96.69 79 LEU A C 1
ATOM 594 O O . LEU A 1 79 ? 6.245 -5.457 -1.753 1.00 96.69 79 LEU A O 1
ATOM 598 N N . GLY A 1 80 ? 7.501 -4.292 -0.299 1.00 94.25 80 GLY A N 1
ATOM 599 C CA . GLY A 1 80 ? 8.703 -4.286 -1.131 1.00 94.25 80 GLY A CA 1
ATOM 600 C C . GLY A 1 80 ? 9.210 -5.703 -1.424 1.00 94.25 80 GLY A C 1
ATOM 601 O O . GLY A 1 80 ? 9.479 -6.034 -2.579 1.00 94.25 80 GLY A O 1
ATOM 602 N N . GLY A 1 81 ? 9.274 -6.562 -0.403 1.00 95.31 81 GLY A N 1
ATOM 603 C CA . GLY A 1 81 ? 9.630 -7.975 -0.555 1.00 95.31 81 GLY A CA 1
ATOM 604 C C . GLY A 1 81 ? 8.636 -8.754 -1.423 1.00 95.31 81 GLY A C 1
ATOM 605 O O . GLY A 1 81 ? 9.046 -9.458 -2.345 1.00 95.31 81 GLY A O 1
ATOM 606 N N . ILE A 1 82 ? 7.330 -8.574 -1.191 1.00 96.25 82 ILE A N 1
ATOM 607 C CA . ILE A 1 82 ? 6.264 -9.188 -2.001 1.00 96.25 82 ILE A CA 1
ATOM 608 C C . ILE A 1 82 ? 6.410 -8.798 -3.474 1.00 96.25 82 ILE A C 1
ATOM 610 O O . ILE A 1 82 ? 6.327 -9.663 -4.345 1.00 96.25 82 ILE A O 1
ATOM 614 N N . SER A 1 83 ? 6.672 -7.519 -3.757 1.00 93.12 83 SER A N 1
ATOM 615 C CA . SER A 1 83 ? 6.875 -7.037 -5.124 1.00 93.12 83 SER A CA 1
ATOM 616 C C . SER A 1 83 ? 8.067 -7.708 -5.805 1.00 93.12 83 SER A C 1
ATOM 618 O O . SER A 1 83 ? 7.962 -8.052 -6.981 1.00 93.12 83 SER A O 1
ATOM 620 N N . LEU A 1 84 ? 9.186 -7.892 -5.096 1.00 91.88 84 LEU A N 1
ATOM 621 C CA . LEU A 1 84 ? 10.381 -8.543 -5.640 1.00 91.88 84 LEU A CA 1
ATOM 622 C C . LEU A 1 84 ? 10.119 -10.018 -5.964 1.00 91.88 84 LEU A C 1
ATOM 624 O O . LEU A 1 84 ? 10.441 -10.473 -7.060 1.00 91.88 84 LEU A O 1
ATOM 628 N N . VAL A 1 85 ? 9.496 -10.750 -5.037 1.00 94.19 85 VAL A N 1
ATOM 629 C CA . VAL A 1 85 ? 9.191 -12.178 -5.211 1.00 94.19 85 VAL A CA 1
ATOM 630 C C . VAL A 1 85 ? 8.184 -12.392 -6.341 1.00 94.19 85 VAL A C 1
ATOM 632 O O . VAL A 1 85 ? 8.413 -13.214 -7.223 1.00 94.19 85 VAL A O 1
ATOM 635 N N . ALA A 1 86 ? 7.085 -11.633 -6.361 1.00 92.88 86 ALA A N 1
ATOM 636 C CA . ALA A 1 86 ? 6.054 -11.781 -7.387 1.00 92.88 86 ALA A CA 1
ATOM 637 C C . ALA A 1 86 ? 6.565 -11.444 -8.797 1.00 92.88 86 ALA A C 1
ATOM 639 O O . ALA A 1 86 ? 6.173 -12.105 -9.762 1.00 92.88 86 ALA A O 1
ATOM 640 N N . ALA A 1 87 ? 7.452 -10.449 -8.915 1.00 89.19 87 ALA A N 1
ATOM 641 C CA . ALA A 1 87 ? 8.113 -10.119 -10.173 1.00 89.19 87 ALA A CA 1
ATOM 642 C C . ALA A 1 87 ? 9.077 -11.230 -10.619 1.00 89.19 87 ALA A C 1
ATOM 644 O O . ALA A 1 87 ? 9.033 -11.630 -11.780 1.00 89.19 87 ALA A O 1
ATOM 645 N N . GLY A 1 88 ? 9.899 -11.763 -9.705 1.00 89.19 88 GLY A N 1
ATOM 646 C CA . GLY A 1 88 ? 10.835 -12.856 -9.997 1.00 89.19 88 GLY A CA 1
ATOM 647 C C . GLY A 1 88 ? 10.144 -14.143 -10.459 1.00 89.19 88 GLY A C 1
ATOM 648 O O . GLY A 1 88 ? 10.623 -14.805 -11.373 1.00 89.19 88 GLY A O 1
ATOM 649 N N . GLU A 1 89 ? 8.978 -14.448 -9.892 1.00 90.44 89 GLU A N 1
ATOM 650 C CA . GLU A 1 89 ? 8.152 -15.599 -10.279 1.00 90.44 89 GLU A CA 1
ATOM 651 C C . GLU A 1 89 ? 7.272 -15.333 -11.518 1.00 90.44 89 GLU A C 1
ATOM 653 O O . GLU A 1 89 ? 6.593 -16.242 -11.988 1.00 90.44 89 GLU A O 1
ATOM 658 N N . ASN A 1 90 ? 7.241 -14.100 -12.043 1.00 87.12 90 ASN A N 1
ATOM 659 C CA . ASN A 1 90 ? 6.322 -13.644 -13.097 1.00 87.12 90 ASN A CA 1
ATOM 660 C C . ASN A 1 90 ? 4.841 -13.961 -12.791 1.00 87.12 90 ASN A C 1
ATOM 662 O O . ASN A 1 90 ? 4.067 -14.389 -13.652 1.00 87.12 90 ASN A O 1
ATOM 666 N N . ARG A 1 91 ? 4.443 -13.779 -11.526 1.00 88.19 91 ARG A N 1
ATOM 667 C CA . ARG A 1 91 ? 3.137 -14.189 -10.995 1.00 88.19 91 ARG A CA 1
ATOM 668 C C . ARG A 1 91 ? 2.459 -13.068 -10.228 1.00 88.19 91 ARG A C 1
ATOM 670 O O . ARG A 1 91 ? 2.624 -12.922 -9.018 1.00 88.19 91 ARG A O 1
ATOM 677 N N . ARG A 1 92 ? 1.621 -12.293 -10.917 1.00 85.00 92 ARG A N 1
ATOM 678 C CA . ARG A 1 92 ? 0.847 -11.215 -10.278 1.00 85.00 92 ARG A CA 1
ATOM 679 C C . ARG A 1 92 ? -0.168 -11.744 -9.257 1.00 85.00 92 ARG A C 1
ATOM 681 O O . ARG A 1 92 ? -0.369 -11.120 -8.223 1.00 85.00 92 ARG A O 1
ATOM 688 N N . ASP A 1 93 ? -0.739 -12.925 -9.496 1.00 93.06 93 ASP A N 1
ATOM 689 C CA . ASP A 1 93 ? -1.653 -13.605 -8.566 1.00 93.06 93 ASP A CA 1
ATOM 690 C C . ASP A 1 93 ? -0.989 -13.933 -7.218 1.00 93.06 93 ASP A C 1
ATOM 692 O O . ASP A 1 93 ? -1.651 -13.972 -6.178 1.00 93.06 93 ASP A O 1
ATOM 696 N N . LEU A 1 94 ? 0.329 -14.167 -7.215 1.00 94.75 94 LEU A N 1
ATOM 697 C CA . LEU A 1 94 ? 1.091 -14.391 -5.992 1.00 94.75 94 LEU A CA 1
ATOM 698 C C . LEU A 1 94 ? 1.110 -13.131 -5.121 1.00 94.75 94 LEU A C 1
ATOM 700 O O . LEU A 1 94 ? 0.888 -13.247 -3.918 1.00 94.75 94 LEU A O 1
ATOM 704 N N . ALA A 1 95 ? 1.293 -11.946 -5.713 1.00 95.25 95 ALA A N 1
ATOM 705 C CA . ALA A 1 95 ? 1.281 -10.688 -4.969 1.00 95.25 95 ALA A CA 1
ATOM 706 C C . ALA A 1 95 ? -0.051 -10.473 -4.241 1.00 95.25 95 ALA A C 1
ATOM 708 O O . ALA A 1 95 ? -0.043 -10.209 -3.042 1.00 95.25 95 ALA A O 1
ATOM 709 N N . THR A 1 96 ? -1.188 -10.673 -4.919 1.00 94.88 96 THR A N 1
ATOM 710 C CA . THR A 1 96 ? -2.521 -10.539 -4.305 1.00 94.88 96 THR A CA 1
ATOM 711 C C . THR A 1 96 ? -2.702 -11.495 -3.126 1.00 94.88 96 THR A C 1
ATOM 713 O O . THR A 1 96 ? -3.128 -11.082 -2.051 1.00 94.88 96 THR A O 1
ATOM 716 N N . ARG A 1 97 ? -2.309 -12.769 -3.272 1.00 96.44 97 ARG A N 1
ATOM 717 C CA . ARG A 1 97 ? -2.422 -13.753 -2.180 1.00 96.44 97 ARG A CA 1
ATOM 718 C C . ARG A 1 97 ? -1.526 -13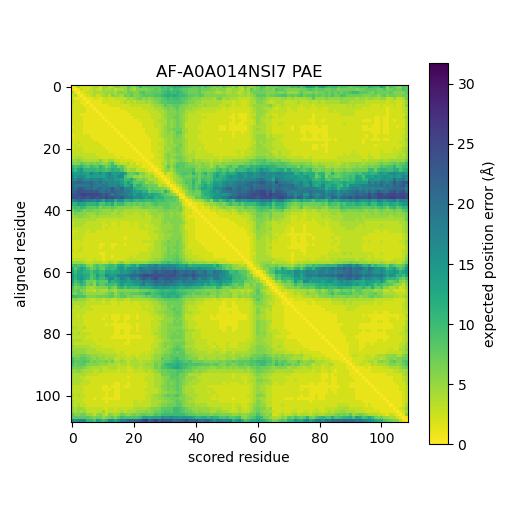.416 -0.985 1.00 96.44 97 ARG A C 1
ATOM 720 O O . ARG A 1 97 ? -1.926 -13.651 0.156 1.00 96.44 97 ARG A O 1
ATOM 727 N N . LEU A 1 98 ? -0.324 -12.889 -1.231 1.00 97.50 98 LEU A N 1
ATOM 728 C CA . LEU A 1 98 ? 0.590 -12.456 -0.171 1.00 97.50 98 LEU A CA 1
ATOM 729 C C . LEU A 1 98 ? 0.113 -11.164 0.503 1.00 97.50 98 LEU A C 1
ATOM 731 O O . LEU A 1 98 ? 0.233 -11.059 1.721 1.00 97.50 98 LEU A O 1
ATOM 735 N N . ILE A 1 99 ? -0.488 -10.231 -0.243 1.00 96.56 99 ILE A N 1
ATOM 736 C CA . ILE A 1 99 ? -1.177 -9.060 0.319 1.00 96.56 99 ILE A CA 1
ATOM 737 C C . ILE A 1 99 ? -2.304 -9.514 1.239 1.00 96.56 99 ILE A C 1
ATOM 739 O O . ILE A 1 99 ? -2.371 -9.052 2.370 1.00 96.56 99 ILE A O 1
ATOM 743 N N . ASP A 1 100 ? -3.148 -10.456 0.814 1.00 95.75 100 ASP A N 1
ATOM 744 C CA . ASP A 1 100 ? -4.238 -10.956 1.658 1.00 95.75 100 ASP A CA 1
ATOM 745 C C . ASP A 1 100 ? -3.708 -11.620 2.943 1.00 95.75 100 ASP A C 1
ATOM 747 O O . ASP A 1 100 ? -4.323 -11.522 4.006 1.00 95.75 100 ASP A O 1
ATOM 751 N N . LEU A 1 101 ? -2.553 -12.294 2.875 1.00 96.12 101 LEU A N 1
ATOM 752 C CA . LEU A 1 101 ? -1.892 -12.858 4.054 1.00 96.12 101 LEU A CA 1
ATOM 753 C C . LEU A 1 101 ? -1.342 -11.770 4.984 1.00 96.12 101 LEU A C 1
ATOM 755 O O . LEU A 1 101 ? -1.584 -11.837 6.188 1.00 96.12 101 LEU A O 1
ATOM 759 N N . LEU A 1 102 ? -0.648 -10.775 4.431 1.00 95.69 102 LEU A N 1
ATOM 760 C CA . LEU A 1 102 ? -0.129 -9.632 5.178 1.00 95.69 102 LEU A CA 1
ATOM 761 C C . LEU A 1 102 ? -1.269 -8.856 5.843 1.00 95.69 102 LEU A C 1
ATOM 763 O O . LEU A 1 102 ? -1.210 -8.577 7.037 1.00 95.69 102 LEU A O 1
ATOM 767 N N . LEU A 1 103 ? -2.341 -8.586 5.099 1.00 94.00 103 LEU A N 1
ATOM 768 C CA . LEU A 1 103 ? -3.517 -7.869 5.571 1.00 94.00 103 LEU A CA 1
ATOM 769 C C . LEU A 1 103 ? -4.142 -8.572 6.778 1.00 94.00 103 LEU A C 1
ATOM 771 O O . LEU A 1 103 ? -4.390 -7.917 7.783 1.00 94.00 103 LEU A O 1
ATOM 775 N N . ARG A 1 104 ? -4.309 -9.902 6.736 1.00 93.00 104 ARG A N 1
ATOM 776 C CA . ARG A 1 104 ? -4.788 -10.697 7.887 1.00 93.00 104 ARG A CA 1
ATOM 777 C C . ARG A 1 104 ? -3.878 -10.606 9.117 1.00 93.00 104 ARG A C 1
ATOM 779 O O . ARG A 1 104 ? -4.369 -10.701 10.239 1.00 93.00 104 ARG A O 1
ATOM 786 N N . GLY A 1 105 ? -2.569 -10.460 8.914 1.00 91.38 105 GLY A N 1
ATOM 787 C CA . GLY A 1 105 ? -1.605 -10.244 9.995 1.00 91.38 105 GLY A CA 1
ATOM 788 C C . GLY A 1 105 ? -1.670 -8.832 10.580 1.00 91.38 105 GLY A C 1
ATOM 789 O O . GLY A 1 105 ? -1.461 -8.663 11.776 1.00 91.38 105 GLY A O 1
ATOM 790 N N . VAL A 1 106 ? -2.000 -7.838 9.753 1.00 90.88 106 VAL A N 1
ATOM 791 C CA . VAL A 1 106 ? -2.025 -6.416 10.119 1.00 90.88 106 VAL A CA 1
ATOM 792 C C . VAL A 1 106 ? -3.332 -6.005 10.796 1.00 90.88 106 VAL A C 1
ATOM 794 O O . VAL A 1 106 ? -3.308 -5.257 11.774 1.00 90.88 106 VAL A O 1
ATOM 797 N N . VAL A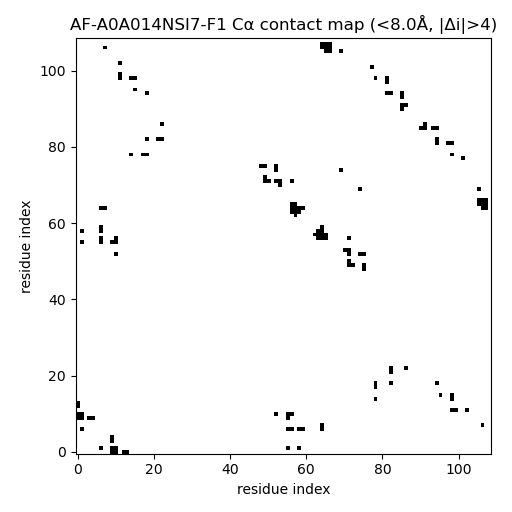 1 107 ? -4.476 -6.477 10.296 1.00 88.00 107 VAL A N 1
ATOM 798 C CA . VAL A 1 107 ? -5.787 -6.064 10.811 1.00 88.00 107 VAL A CA 1
ATOM 799 C C . VAL A 1 107 ? -6.156 -6.819 12.088 1.00 88.00 107 VAL A C 1
ATOM 801 O O . VAL A 1 107 ? -5.794 -7.985 12.292 1.00 88.00 107 VAL A O 1
ATOM 804 N N . ARG A 1 108 ? -6.885 -6.145 12.979 1.00 78.25 108 ARG A N 1
ATOM 805 C CA . ARG A 1 108 ? -7.556 -6.794 14.110 1.00 78.25 108 ARG A CA 1
ATOM 806 C C . ARG A 1 108 ? -8.762 -7.580 13.588 1.00 78.25 108 ARG A C 1
ATOM 808 O O . ARG A 1 108 ? -9.533 -7.057 12.789 1.00 78.25 108 ARG A O 1
ATOM 815 N N . SER A 1 109 ? -8.885 -8.829 14.034 1.00 62.44 109 SER A N 1
ATOM 816 C CA . SER A 1 109 ? -10.069 -9.680 13.839 1.00 62.44 109 SER A CA 1
ATOM 817 C C . SER A 1 109 ? -11.251 -9.199 14.665 1.00 62.44 109 SER A C 1
ATOM 819 O O . SER A 1 109 ? -10.986 -8.833 15.837 1.00 62.44 109 SER A O 1
#

pLDDT: mean 86.09, std 11.25, range [56.31, 97.5]

Secondary structure (DSSP, 8-state):
-TTTS-HHHHHHHHHHHHHHHHHHHHHTHHHHTTT---HHHHHHHHHHHHHHHHHHHH-SSSS-SB-TT--HHHHHHHHHHHHHHHHHTT-HHHHHHHHHHHHHHHB--

Mean predicted aligned error: 5.38 Å

Sequence (109 aa):
LAATLPPVDALRTWMERFIDFMAAKSGMADALRVVLTDDGERLQTRALLAEAIDHLLSSGEGRSAARPEVDAQDVLMALGGISLVAAGENRRDLATRLIDLLLRGVVRS

Foldseek 3Di:
DLVPDDLLVVLLVLLLVVLVVLVVCVVCVVVCVVPDDDPVVVVVVLVVQLVVQVCSQPSPPPDGQFDPPDRSSVVSVQSVVLSVVCVVVVHSVSSSVSSVVVSVNTGDD

Nearest PDB structures (foldseek):
  3qbm-assembly1_B  TM=4.667E-01  e=8.999E-02  Chloroflexus aurantiacus J-10-fl
  6zui-assembly1_A  TM=6.968E-01  e=2.185E+00  Escherichia coli K-12
  7xy0-assembly1_B  TM=5.548E-01  e=1.456E+00  Vibrio cholerae
  3eup-assembly1_B  TM=5.619E-01  e=1.374E+00  Cytophaga hutchinsonii ATCC 33406
  4yze-assembly2_D  TM=5.891E-01  e=3.475E+00  Escherichia coli K-12

Radius of gyration: 14.66 Å; Cα contacts (8 Å, |Δi|>4): 78; chains: 1; bounding box: 35×28×37 Å

Solvent-accessible surface area (backbone atoms only — not comparable to full-atom values): 6095 Å² total; per-residue (Å²): 88,69,91,78,38,60,46,69,58,21,43,51,54,49,55,54,50,49,44,53,51,50,52,52,50,58,76,39,39,81,74,40,64,84,72,68,80,60,66,65,64,54,51,52,52,50,50,55,53,24,51,53,44,42,53,33,41,55,59,28,94,92,45,59,50,41,40,90,88,63,52,38,57,58,52,49,52,51,51,53,52,40,44,54,53,22,58,74,69,74,30,72,70,52,36,56,55,49,48,56,52,49,48,63,71,39,39,63,130